Protein AF-I3YMU8-F1 (afdb_monomer_lite)

Secondary structure (DSSP, 8-state):
-HHHHHHHHHHHHHHHHHHHHHHHHHHHHHHHHHHHHHHHHHHHHHHHHHHHHHHHHHHHHHHHHTT-TTTHHHHHHHHHHHHHHHHHHHHHHT---

Structure (mmCIF, N/CA/C/O backbone):
data_AF-I3YMU8-F1
#
_entry.id   AF-I3YMU8-F1
#
loop_
_atom_site.group_PDB
_atom_site.id
_atom_site.type_symbol
_atom_site.label_atom_id
_atom_site.label_alt_id
_atom_site.label_comp_id
_atom_site.label_asym_id
_atom_site.label_entity_id
_atom_site.label_seq_id
_atom_site.pdbx_PDB_ins_code
_atom_site.Cartn_x
_atom_site.Cartn_y
_atom_site.Cartn_z
_atom_site.occupancy
_atom_site.B_iso_or_equiv
_atom_site.auth_seq_id
_atom_site.auth_comp_id
_atom_site.auth_asym_id
_atom_site.auth_atom_id
_atom_site.pdbx_PDB_model_num
ATOM 1 N N . MET A 1 1 ? -36.319 -4.102 47.038 1.00 62.72 1 MET A N 1
ATOM 2 C CA . MET A 1 1 ? -35.999 -5.086 45.971 1.00 62.72 1 MET A CA 1
ATOM 3 C C . MET A 1 1 ? -35.754 -4.417 44.616 1.00 62.72 1 MET A C 1
ATOM 5 O O . MET A 1 1 ? -34.785 -4.783 43.965 1.00 62.72 1 MET A O 1
ATOM 9 N N . ALA A 1 2 ? -36.552 -3.415 44.220 1.00 68.38 2 ALA A N 1
ATOM 10 C CA . ALA A 1 2 ? -36.393 -2.702 42.946 1.00 68.38 2 ALA A CA 1
ATOM 11 C C . ALA A 1 2 ? -35.036 -1.977 42.787 1.00 68.38 2 ALA A C 1
ATOM 13 O O . ALA A 1 2 ? -34.370 -2.175 41.778 1.00 68.38 2 ALA A O 1
ATOM 14 N N . GLU A 1 3 ? -34.554 -1.237 43.792 1.00 76.06 3 GLU A N 1
ATOM 15 C CA . GLU A 1 3 ? -33.258 -0.528 43.705 1.00 76.06 3 GLU A CA 1
ATOM 16 C C . GLU A 1 3 ? -32.068 -1.461 43.452 1.00 76.06 3 GLU A C 1
ATOM 18 O O . GLU A 1 3 ? -31.233 -1.192 42.593 1.00 76.06 3 GLU A O 1
ATOM 23 N N . LYS A 1 4 ? -32.029 -2.614 44.131 1.00 85.12 4 LYS A N 1
ATOM 24 C CA . LYS A 1 4 ? -30.962 -3.607 43.942 1.00 85.12 4 LYS A CA 1
ATOM 25 C C . LYS A 1 4 ? -30.955 -4.163 42.513 1.00 85.12 4 LYS A C 1
ATOM 27 O O . LYS A 1 4 ? -29.889 -4.403 41.959 1.00 85.12 4 LYS A O 1
ATOM 32 N N . SER A 1 5 ? -32.131 -4.321 41.899 1.00 90.31 5 SER A N 1
ATOM 33 C CA . SER A 1 5 ? -32.249 -4.768 40.504 1.00 90.31 5 SER A CA 1
ATOM 34 C C . SER A 1 5 ? -31.775 -3.716 39.494 1.00 90.31 5 SER A C 1
ATOM 36 O O . SER A 1 5 ? -31.161 -4.071 38.490 1.00 90.31 5 SER A O 1
ATOM 38 N N . VAL A 1 6 ? -31.991 -2.428 39.784 1.00 93.31 6 VAL A N 1
ATOM 39 C CA . VAL A 1 6 ? -31.525 -1.319 38.938 1.00 93.31 6 V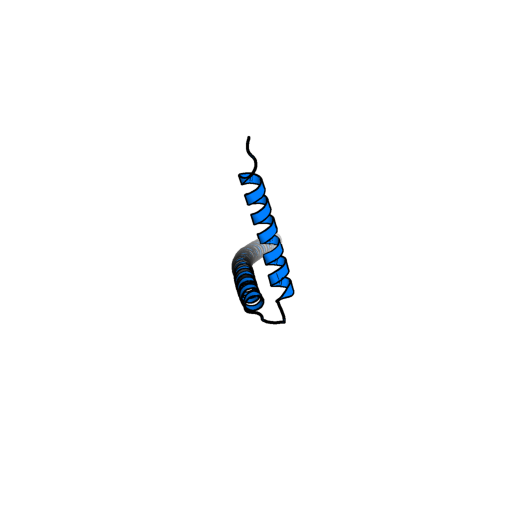AL A CA 1
ATOM 40 C C . VAL A 1 6 ? -30.003 -1.221 38.978 1.00 93.31 6 VAL A C 1
ATOM 42 O O . VAL A 1 6 ? -29.376 -1.124 37.926 1.00 93.31 6 VAL A O 1
ATOM 45 N N . ILE A 1 7 ? -29.404 -1.325 40.168 1.00 94.06 7 ILE A N 1
ATOM 46 C CA . ILE A 1 7 ? -27.944 -1.303 40.336 1.00 94.06 7 ILE A CA 1
ATOM 47 C C . ILE A 1 7 ? -27.293 -2.454 39.554 1.00 94.06 7 ILE A C 1
ATOM 49 O O . ILE A 1 7 ? -26.394 -2.211 38.756 1.00 94.06 7 ILE A O 1
ATOM 53 N N . ILE A 1 8 ? -27.808 -3.682 39.685 1.00 95.75 8 ILE A N 1
ATOM 54 C CA . ILE A 1 8 ? -27.292 -4.849 38.945 1.00 95.75 8 ILE A CA 1
ATOM 55 C C . ILE A 1 8 ? -27.411 -4.652 37.424 1.00 95.75 8 ILE A C 1
ATOM 57 O O . ILE A 1 8 ? -26.508 -5.020 36.673 1.00 95.75 8 ILE A O 1
ATOM 61 N N . ASN A 1 9 ? -28.511 -4.065 36.943 1.00 96.06 9 ASN A N 1
ATOM 62 C CA . ASN A 1 9 ? -28.694 -3.798 35.516 1.00 96.06 9 ASN A CA 1
ATOM 63 C C . ASN A 1 9 ? -27.662 -2.788 34.989 1.00 96.06 9 ASN A C 1
ATOM 65 O O . ASN A 1 9 ? -27.049 -3.018 33.945 1.00 96.06 9 ASN A O 1
ATOM 69 N N . ILE A 1 10 ? -27.436 -1.704 35.734 1.00 95.50 10 ILE A N 1
ATOM 70 C CA . ILE A 1 10 ? -26.440 -0.687 35.389 1.00 95.50 10 ILE A CA 1
ATOM 71 C C . ILE A 1 10 ? -25.035 -1.296 35.390 1.00 95.50 10 ILE A C 1
ATOM 73 O O . ILE A 1 10 ? -24.302 -1.105 34.424 1.00 95.50 10 ILE A O 1
ATOM 77 N N . GLU A 1 11 ? -24.676 -2.085 36.405 1.00 96.81 11 GLU A N 1
ATOM 78 C CA . GLU A 1 11 ? -23.384 -2.781 36.449 1.00 96.81 11 GLU A CA 1
ATOM 79 C C . GLU A 1 11 ? -23.171 -3.695 35.238 1.00 96.81 11 GLU A C 1
ATOM 81 O O . GLU A 1 11 ? -22.087 -3.707 34.653 1.00 96.81 11 GLU A O 1
ATOM 86 N N . ASN A 1 12 ? -24.202 -4.440 34.830 1.00 97.62 12 ASN A N 1
ATOM 87 C CA . ASN A 1 12 ? -24.123 -5.308 33.658 1.00 97.62 12 ASN A CA 1
ATOM 88 C C . ASN A 1 12 ? -23.954 -4.501 32.362 1.00 97.62 12 ASN A C 1
ATOM 90 O O . ASN A 1 12 ? -23.137 -4.877 31.524 1.00 97.62 12 ASN A O 1
ATOM 94 N N . ARG A 1 13 ? -24.662 -3.372 32.207 1.00 97.62 13 ARG A N 1
ATOM 95 C CA . ARG A 1 13 ? -24.500 -2.481 31.040 1.00 97.62 13 ARG A CA 1
ATOM 96 C C . ARG A 1 13 ? -23.120 -1.834 31.001 1.00 97.62 13 ARG A C 1
ATOM 98 O O . ARG A 1 13 ? -22.556 -1.712 29.920 1.00 97.62 13 ARG A O 1
ATOM 105 N N . ILE A 1 14 ? -22.564 -1.454 32.152 1.00 97.56 14 ILE A N 1
ATOM 106 C CA . ILE A 1 14 ? -21.200 -0.915 32.242 1.00 97.56 14 ILE A CA 1
ATOM 107 C C . ILE A 1 14 ? -20.182 -1.986 31.845 1.00 97.56 14 ILE A C 1
ATOM 109 O O . ILE A 1 14 ? -19.323 -1.707 31.014 1.00 97.56 14 ILE A O 1
ATOM 113 N N . ARG A 1 15 ? -20.301 -3.213 32.371 1.00 97.94 15 ARG A N 1
ATOM 114 C CA . ARG A 1 15 ? -19.423 -4.330 31.979 1.00 97.94 15 ARG A CA 1
ATOM 115 C C . ARG A 1 15 ? -19.479 -4.587 30.475 1.00 97.94 15 ARG A C 1
ATOM 117 O O . ARG A 1 15 ? -18.439 -4.614 29.831 1.00 97.94 15 ARG A O 1
ATOM 124 N N . GLN A 1 16 ? -20.682 -4.660 29.910 1.00 98.06 16 GLN A N 1
ATOM 125 C CA . GLN A 1 16 ? -20.857 -4.857 28.474 1.00 98.06 16 GLN A CA 1
ATOM 126 C C . GLN A 1 16 ? -20.234 -3.720 27.650 1.00 98.06 16 GLN A C 1
ATOM 128 O O . GLN A 1 16 ? -19.544 -3.980 26.670 1.00 98.06 16 GLN A O 1
ATOM 133 N N . LEU A 1 17 ? -20.413 -2.465 28.074 1.00 98.12 17 LEU A N 1
ATOM 134 C CA . LEU A 1 17 ? -19.808 -1.313 27.405 1.00 98.12 17 LEU A CA 1
ATOM 135 C C . LEU A 1 17 ? -18.273 -1.356 27.452 1.00 98.12 17 LEU A C 1
ATOM 137 O O . LEU A 1 17 ? -17.619 -1.002 26.473 1.00 98.12 17 LEU A O 1
ATOM 141 N N . MET A 1 18 ? -17.692 -1.792 28.572 1.00 97.94 18 MET A N 1
ATOM 142 C CA . MET A 1 18 ? -16.243 -1.963 28.706 1.00 97.94 18 MET A CA 1
ATOM 143 C C . MET A 1 18 ? -15.714 -3.065 27.783 1.00 97.94 18 MET A C 1
ATOM 145 O O . MET A 1 18 ? -14.689 -2.863 27.128 1.00 97.94 18 MET A O 1
ATOM 149 N N . ASP A 1 19 ? -16.419 -4.193 27.695 1.00 98.25 19 ASP A N 1
ATOM 150 C CA . ASP A 1 19 ? -16.052 -5.307 26.817 1.00 98.25 19 ASP A CA 1
ATOM 151 C C . ASP A 1 19 ? -16.140 -4.903 25.338 1.00 98.25 19 ASP A C 1
ATOM 153 O O . ASP A 1 19 ? -15.219 -5.166 24.560 1.00 98.25 19 ASP A O 1
ATOM 157 N N . ASP A 1 20 ? -17.202 -4.190 24.955 1.00 98.12 20 ASP A N 1
ATOM 158 C CA . ASP A 1 20 ? -17.372 -3.663 23.602 1.00 98.12 20 ASP A CA 1
ATOM 159 C C . ASP A 1 20 ? -16.295 -2.635 23.251 1.00 98.12 20 ASP A C 1
ATOM 161 O O . ASP A 1 20 ? -15.718 -2.699 22.164 1.00 98.12 20 ASP A O 1
ATOM 165 N N . HIS A 1 21 ? -15.965 -1.726 24.172 1.00 98.31 21 HIS A N 1
ATOM 166 C CA . HIS A 1 21 ? -14.883 -0.765 23.973 1.00 98.31 21 HIS A CA 1
ATOM 167 C C . HIS A 1 21 ? -13.536 -1.468 23.790 1.00 98.31 21 HIS A C 1
ATOM 169 O O . HIS A 1 21 ? -12.771 -1.114 22.894 1.00 98.31 21 HIS A O 1
ATOM 175 N N . LYS A 1 22 ? -13.238 -2.474 24.619 1.00 98.19 22 LYS A N 1
ATOM 176 C CA . LYS A 1 22 ? -11.998 -3.247 24.509 1.00 98.19 22 LYS A CA 1
ATOM 177 C C . LYS A 1 22 ? -11.913 -3.957 23.161 1.00 98.19 22 LYS A C 1
ATOM 179 O O . LYS A 1 22 ? -10.928 -3.787 22.451 1.00 98.19 22 LYS A O 1
ATOM 184 N N . ARG A 1 23 ? -12.982 -4.650 22.762 1.00 98.38 23 ARG A N 1
ATOM 185 C CA . ARG A 1 23 ? -13.070 -5.321 21.460 1.00 98.38 23 ARG A CA 1
ATOM 186 C C . ARG A 1 23 ? -12.876 -4.348 20.298 1.00 98.38 23 ARG A C 1
ATOM 188 O O . ARG A 1 23 ? -12.133 -4.649 19.370 1.00 98.38 23 ARG A O 1
ATOM 195 N N . LEU A 1 24 ? -13.526 -3.186 20.347 1.00 98.00 24 LEU A N 1
ATOM 196 C CA . LEU A 1 24 ? -13.407 -2.182 19.292 1.00 98.00 24 LEU A CA 1
ATOM 197 C C . LEU A 1 24 ? -11.996 -1.579 19.248 1.00 98.00 24 LEU A C 1
ATOM 199 O O . LEU A 1 24 ? -11.457 -1.356 18.170 1.00 98.00 24 LEU A O 1
ATOM 203 N N . SER A 1 25 ? -11.376 -1.355 20.408 1.00 98.38 25 SER A N 1
ATOM 204 C CA . SER A 1 25 ? -9.992 -0.889 20.507 1.00 98.38 25 SER A CA 1
ATOM 205 C C . SER A 1 25 ? -9.013 -1.893 19.895 1.00 98.38 25 SER A C 1
ATOM 207 O O . SER A 1 25 ? -8.125 -1.491 19.142 1.00 98.38 25 SER A O 1
ATOM 209 N N . ASP A 1 26 ? -9.196 -3.186 20.167 1.00 98.25 26 ASP A N 1
ATOM 210 C CA . ASP A 1 26 ? -8.366 -4.255 19.603 1.00 98.25 26 ASP A CA 1
ATOM 211 C C . ASP A 1 26 ? -8.526 -4.322 18.072 1.00 98.25 26 ASP A C 1
ATOM 213 O O . ASP A 1 26 ? -7.534 -4.360 17.344 1.00 98.25 26 ASP A O 1
ATOM 217 N N . GLN A 1 27 ? -9.760 -4.217 17.565 1.00 98.31 27 GLN A N 1
ATOM 218 C CA . GLN A 1 27 ? -10.039 -4.152 16.124 1.00 98.31 27 GLN A CA 1
ATOM 219 C C . GLN A 1 27 ? -9.423 -2.916 15.461 1.00 98.31 27 GLN A C 1
ATOM 221 O O . GLN A 1 27 ? -8.858 -3.009 14.373 1.00 98.31 27 GLN A O 1
ATOM 226 N N . CYS A 1 28 ? -9.504 -1.752 16.106 1.00 98.00 28 CYS A N 1
ATOM 227 C CA . CYS A 1 28 ? -8.868 -0.534 15.613 1.00 98.00 28 CYS A CA 1
ATOM 228 C C . CYS A 1 28 ? -7.346 -0.693 15.530 1.00 98.00 28 CYS A C 1
ATOM 230 O O . CYS A 1 28 ? -6.745 -0.268 14.541 1.00 98.00 28 CYS A O 1
ATOM 232 N N . ALA A 1 29 ? -6.720 -1.316 16.532 1.00 98.31 29 ALA A N 1
ATOM 233 C CA . ALA A 1 29 ? -5.286 -1.587 16.524 1.00 98.31 29 ALA A CA 1
ATOM 234 C C . ALA A 1 29 ? -4.901 -2.552 15.391 1.00 98.31 29 ALA A C 1
ATOM 236 O O . ALA A 1 29 ? -3.958 -2.280 14.645 1.00 98.31 29 ALA A O 1
ATOM 237 N N . GLU A 1 30 ? -5.668 -3.627 15.206 1.00 98.31 30 GLU A N 1
ATOM 238 C CA . GLU A 1 30 ? -5.444 -4.602 14.140 1.00 98.31 30 GLU A CA 1
ATOM 239 C C . GLU A 1 30 ? -5.587 -3.973 12.746 1.00 98.31 30 GLU A C 1
ATOM 241 O O . GLU A 1 30 ? -4.681 -4.079 11.918 1.00 98.31 30 GLU A O 1
ATOM 246 N N . LEU A 1 31 ? -6.680 -3.247 12.495 1.00 98.19 31 LEU A N 1
ATOM 247 C CA . LEU A 1 31 ? -6.906 -2.560 11.220 1.00 98.19 31 LEU A CA 1
ATOM 248 C C . LEU A 1 31 ? -5.830 -1.507 10.938 1.00 98.19 31 LEU A C 1
ATOM 250 O O . LEU A 1 31 ? -5.409 -1.339 9.793 1.00 98.19 31 LEU A O 1
ATOM 254 N N . THR A 1 32 ? -5.347 -0.821 11.975 1.00 98.12 32 THR A N 1
ATOM 255 C CA . THR A 1 32 ? -4.242 0.138 11.855 1.00 98.12 32 THR A CA 1
ATOM 256 C C . THR A 1 32 ? -2.960 -0.562 11.405 1.00 98.12 32 THR A C 1
ATOM 258 O O . THR A 1 32 ? -2.320 -0.0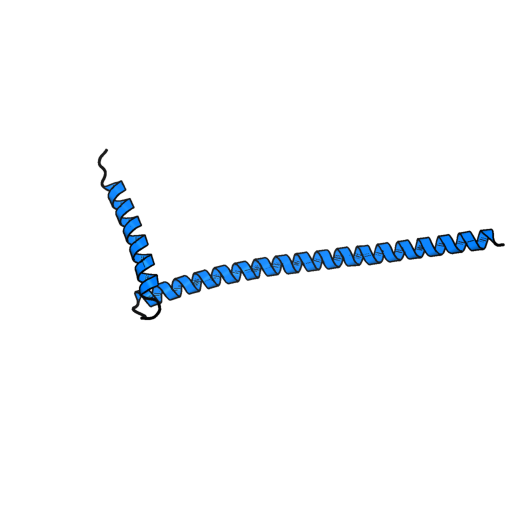98 10.457 1.00 98.12 32 THR A O 1
ATOM 261 N N . ALA A 1 33 ? -2.629 -1.704 12.015 1.00 98.31 33 ALA A N 1
ATOM 262 C CA . ALA A 1 33 ? -1.464 -2.505 11.651 1.00 98.31 33 ALA A CA 1
ATOM 263 C C . ALA A 1 33 ? -1.565 -3.057 10.218 1.00 98.31 33 ALA A C 1
ATOM 265 O O . ALA A 1 33 ? -0.608 -2.949 9.448 1.00 98.31 33 ALA A O 1
ATOM 266 N N . GLN A 1 34 ? -2.733 -3.576 9.821 1.00 98.31 34 GLN A N 1
ATOM 267 C CA . GLN A 1 34 ? -2.977 -4.046 8.452 1.00 98.31 34 GLN A CA 1
ATOM 268 C C . GLN A 1 34 ? -2.830 -2.909 7.434 1.00 98.31 34 GLN A C 1
ATOM 270 O O . GLN A 1 34 ? -2.154 -3.058 6.416 1.00 98.31 34 GLN A O 1
ATOM 275 N N . ARG A 1 35 ? -3.401 -1.735 7.731 1.00 98.25 35 ARG A N 1
ATOM 276 C CA . ARG A 1 35 ? -3.264 -0.534 6.900 1.00 98.25 35 ARG A CA 1
ATOM 277 C C . ARG A 1 35 ? -1.801 -0.133 6.736 1.00 98.25 35 ARG A C 1
ATOM 279 O O . ARG A 1 35 ? -1.396 0.217 5.629 1.00 98.25 35 ARG A O 1
ATOM 286 N N . ASP A 1 36 ? -1.014 -0.160 7.808 1.00 98.38 36 ASP A N 1
ATOM 287 C CA . ASP A 1 36 ? 0.405 0.203 7.748 1.00 98.38 36 ASP A CA 1
ATOM 288 C C . ASP A 1 36 ? 1.231 -0.814 6.956 1.00 98.38 36 ASP A C 1
ATOM 290 O O . ASP A 1 36 ? 2.064 -0.413 6.141 1.00 98.38 36 ASP A O 1
ATOM 294 N N . SER A 1 37 ? 0.942 -2.108 7.109 1.00 98.19 37 SER A N 1
ATOM 295 C CA . SER A 1 37 ? 1.556 -3.176 6.313 1.00 98.19 37 SER A CA 1
ATOM 296 C C . SER A 1 37 ? 1.261 -3.014 4.818 1.00 98.19 37 SER A C 1
ATOM 298 O O . SER A 1 37 ? 2.193 -2.931 4.016 1.00 98.19 37 SER A O 1
ATOM 300 N N . LEU A 1 38 ? -0.011 -2.838 4.443 1.00 98.06 38 LEU A N 1
ATOM 301 C CA . LEU A 1 38 ? -0.414 -2.613 3.050 1.00 98.06 38 LEU A CA 1
ATOM 302 C C . LEU A 1 38 ? 0.202 -1.337 2.470 1.00 98.06 38 LEU A C 1
ATOM 304 O O . LEU A 1 38 ? 0.586 -1.290 1.302 1.00 98.06 38 LEU A O 1
ATOM 308 N N . LYS A 1 39 ? 0.328 -0.280 3.278 1.00 98.38 39 LYS A N 1
ATOM 309 C CA . LYS A 1 39 ? 0.969 0.967 2.852 1.00 98.38 39 LYS A CA 1
ATOM 310 C C . LYS A 1 39 ? 2.466 0.783 2.601 1.00 98.38 39 LYS A C 1
ATOM 312 O O . LYS A 1 39 ? 2.995 1.408 1.682 1.00 98.38 39 LYS A O 1
ATOM 317 N N . ALA A 1 40 ? 3.144 -0.038 3.400 1.00 98.00 40 ALA A N 1
ATOM 318 C CA . ALA A 1 40 ? 4.543 -0.383 3.180 1.00 98.00 40 ALA A CA 1
ATOM 319 C C . ALA A 1 40 ? 4.711 -1.199 1.890 1.00 98.00 40 ALA A C 1
ATOM 321 O O . ALA A 1 40 ? 5.512 -0.822 1.038 1.00 98.00 40 ALA A O 1
ATOM 322 N N . GLU A 1 41 ? 3.889 -2.230 1.691 1.00 98.12 41 GLU A N 1
ATOM 323 C CA . GLU A 1 41 ? 3.905 -3.048 0.474 1.00 98.12 41 GLU A CA 1
ATOM 324 C C . GLU A 1 41 ? 3.632 -2.209 -0.780 1.00 98.12 41 GLU A C 1
ATOM 326 O O . GLU A 1 41 ? 4.348 -2.309 -1.776 1.00 98.12 41 GLU A O 1
ATOM 331 N N . ASN A 1 42 ? 2.652 -1.303 -0.720 1.00 97.56 42 ASN A N 1
ATOM 332 C CA . ASN A 1 42 ? 2.339 -0.416 -1.835 1.00 97.56 42 ASN A CA 1
ATOM 333 C C . ASN A 1 42 ? 3.531 0.475 -2.217 1.00 97.56 42 ASN A C 1
ATOM 335 O O . ASN A 1 42 ? 3.794 0.662 -3.403 1.00 97.56 42 ASN A O 1
ATOM 339 N N . ARG A 1 43 ? 4.282 0.988 -1.233 1.00 98.19 43 ARG A N 1
ATOM 340 C CA . ARG A 1 43 ? 5.507 1.762 -1.491 1.00 98.19 43 ARG A CA 1
ATOM 341 C C . ARG A 1 43 ? 6.564 0.912 -2.188 1.00 98.19 43 ARG A C 1
ATO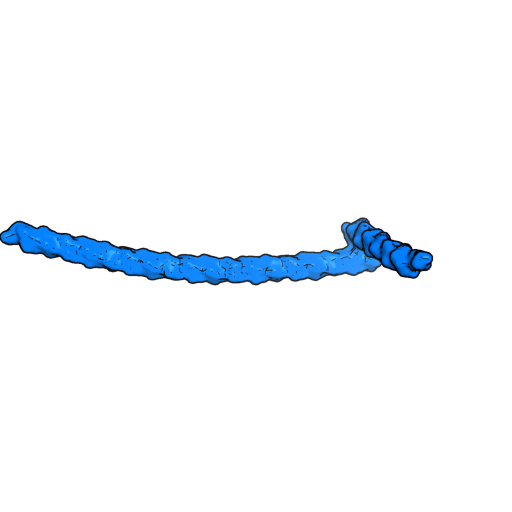M 343 O O . ARG A 1 43 ? 7.086 1.342 -3.212 1.00 98.19 43 ARG A O 1
ATOM 350 N N . THR A 1 44 ? 6.818 -0.298 -1.696 1.00 97.81 44 THR A N 1
ATOM 351 C CA . THR A 1 44 ? 7.781 -1.225 -2.308 1.00 97.81 44 THR A CA 1
ATOM 352 C C . THR A 1 44 ? 7.390 -1.582 -3.743 1.00 97.81 44 THR A C 1
ATOM 354 O O . THR A 1 44 ? 8.228 -1.561 -4.643 1.00 97.81 44 THR A O 1
ATOM 357 N N . LEU A 1 45 ? 6.107 -1.851 -3.998 1.00 97.94 45 LEU A N 1
ATOM 358 C CA . LEU A 1 45 ? 5.615 -2.128 -5.349 1.00 97.94 45 LEU A CA 1
ATOM 359 C C . LEU A 1 45 ? 5.756 -0.911 -6.272 1.00 97.94 45 LEU A C 1
ATOM 361 O O . LEU A 1 45 ? 6.163 -1.061 -7.422 1.00 97.94 45 LEU A O 1
ATOM 365 N N . GLN A 1 46 ? 5.473 0.298 -5.784 1.00 98.00 46 GLN A N 1
ATOM 366 C CA . GLN A 1 46 ? 5.675 1.529 -6.554 1.00 98.00 46 GLN A CA 1
ATOM 367 C C . GLN A 1 46 ? 7.150 1.775 -6.892 1.00 98.00 46 GLN A C 1
ATOM 369 O O . GLN A 1 46 ? 7.457 2.204 -8.004 1.00 98.00 46 GLN A O 1
ATOM 374 N N . GLU A 1 47 ? 8.064 1.508 -5.960 1.00 97.69 47 GLU A N 1
ATOM 375 C CA . GLU A 1 47 ? 9.507 1.573 -6.210 1.00 97.69 47 GLU A CA 1
ATOM 376 C C . GLU A 1 47 ? 9.913 0.568 -7.287 1.00 97.69 47 GLU A C 1
ATOM 378 O O . GLU A 1 47 ? 10.568 0.946 -8.259 1.00 97.69 47 GLU A O 1
ATOM 383 N N . ARG A 1 48 ? 9.419 -0.672 -7.197 1.00 97.38 48 ARG A N 1
ATOM 384 C CA . ARG A 1 48 ? 9.699 -1.703 -8.197 1.00 97.38 48 ARG A CA 1
ATOM 385 C C . ARG A 1 48 ? 9.177 -1.339 -9.586 1.00 97.38 48 ARG A C 1
ATOM 387 O O . ARG A 1 48 ? 9.870 -1.569 -10.574 1.00 97.38 48 ARG A O 1
ATOM 394 N N . ILE A 1 49 ? 7.985 -0.747 -9.674 1.00 97.06 49 ILE A N 1
ATOM 395 C CA . ILE A 1 49 ? 7.439 -0.237 -10.939 1.00 97.06 49 ILE A CA 1
ATOM 396 C C . ILE A 1 49 ? 8.370 0.830 -11.523 1.00 97.06 49 ILE A C 1
ATOM 398 O O . ILE A 1 49 ? 8.736 0.740 -12.691 1.00 97.06 49 ILE A O 1
ATOM 402 N N . ARG A 1 50 ? 8.827 1.795 -10.714 1.00 97.06 50 ARG A N 1
ATOM 403 C CA . ARG A 1 50 ? 9.747 2.849 -11.180 1.00 97.06 50 ARG A CA 1
ATOM 404 C C . ARG A 1 50 ? 11.085 2.291 -11.663 1.00 97.06 50 ARG A C 1
ATOM 406 O O . ARG A 1 50 ? 11.625 2.782 -12.654 1.00 97.06 50 ARG A O 1
ATOM 413 N N . GLU A 1 51 ? 11.628 1.287 -10.979 1.00 96.69 51 GLU A N 1
ATOM 414 C CA . GLU A 1 51 ? 12.848 0.597 -11.409 1.00 96.69 51 GLU A CA 1
ATOM 415 C C . GLU A 1 51 ? 12.663 -0.072 -12.771 1.00 96.69 51 GLU A C 1
ATOM 417 O O . GLU A 1 51 ? 13.464 0.160 -13.681 1.00 96.69 51 GLU A O 1
ATOM 422 N N . LEU A 1 52 ? 11.585 -0.848 -12.922 1.00 95.50 52 LEU A N 1
ATOM 423 C CA . LEU A 1 52 ? 11.257 -1.555 -14.159 1.00 95.50 52 LEU A CA 1
ATOM 424 C C . LEU A 1 52 ? 10.982 -0.583 -15.313 1.00 95.50 52 LEU A C 1
ATOM 426 O O . LEU A 1 52 ? 11.480 -0.795 -16.415 1.00 95.50 52 LEU A O 1
ATOM 430 N N . ASP A 1 53 ? 10.277 0.522 -15.069 1.00 94.75 53 ASP A N 1
ATOM 431 C CA . ASP A 1 53 ? 10.070 1.583 -16.062 1.00 94.75 53 ASP A CA 1
ATOM 432 C C . ASP A 1 53 ? 11.401 2.218 -16.498 1.00 94.75 53 ASP A C 1
ATOM 434 O O . ASP A 1 53 ? 11.612 2.533 -17.678 1.00 94.75 53 ASP A O 1
ATOM 438 N N . GLY A 1 54 ? 12.335 2.379 -15.556 1.00 92.81 54 GLY A N 1
ATOM 439 C CA . GLY A 1 54 ? 13.694 2.835 -15.823 1.00 92.81 54 GLY A CA 1
ATOM 440 C C . GLY A 1 54 ? 14.493 1.844 -16.673 1.00 92.81 54 GLY A C 1
ATOM 441 O O . GLY A 1 54 ? 15.152 2.251 -17.633 1.00 92.81 54 GLY A O 1
ATOM 442 N N . GLU A 1 55 ? 14.429 0.552 -16.350 1.00 93.44 55 GLU A N 1
ATOM 443 C CA . GLU A 1 55 ? 15.047 -0.531 -17.126 1.00 93.44 55 GLU A CA 1
ATOM 444 C C . GLU A 1 55 ? 14.483 -0.607 -18.542 1.00 93.44 55 GLU A C 1
ATOM 446 O O . GLU A 1 55 ? 15.243 -0.619 -19.512 1.00 93.44 55 GLU A O 1
ATOM 451 N N . LEU A 1 56 ? 13.161 -0.572 -18.670 1.00 89.06 56 LEU A N 1
ATOM 452 C CA . LEU A 1 56 ? 12.462 -0.610 -19.945 1.00 89.06 56 LEU A CA 1
ATOM 453 C C . LEU A 1 56 ? 12.829 0.604 -20.803 1.00 89.06 56 LEU A C 1
ATOM 455 O O . LEU A 1 56 ? 13.163 0.454 -21.976 1.00 89.06 56 LEU A O 1
ATOM 459 N N . SER A 1 57 ? 12.886 1.798 -20.210 1.00 84.31 57 SER A N 1
ATOM 460 C CA . SER A 1 57 ? 13.343 3.010 -20.900 1.00 84.31 57 SER A CA 1
ATOM 461 C C . SER A 1 57 ? 14.792 2.907 -21.394 1.00 84.31 57 SER A C 1
ATOM 463 O O . SER A 1 57 ? 15.116 3.438 -22.459 1.00 84.31 57 SER A O 1
ATOM 465 N N . ARG A 1 58 ? 15.680 2.245 -20.636 1.00 85.88 58 ARG A N 1
ATOM 466 C CA . ARG A 1 58 ? 17.069 1.988 -21.058 1.00 85.88 58 ARG A CA 1
ATOM 467 C C . ARG A 1 58 ? 17.120 0.988 -22.209 1.00 85.88 58 ARG A C 1
ATOM 469 O O . ARG A 1 58 ? 17.773 1.272 -23.208 1.00 85.88 58 ARG A O 1
ATOM 476 N N . MET A 1 59 ? 16.400 -0.127 -22.107 1.00 84.12 59 MET A N 1
ATOM 477 C CA . MET 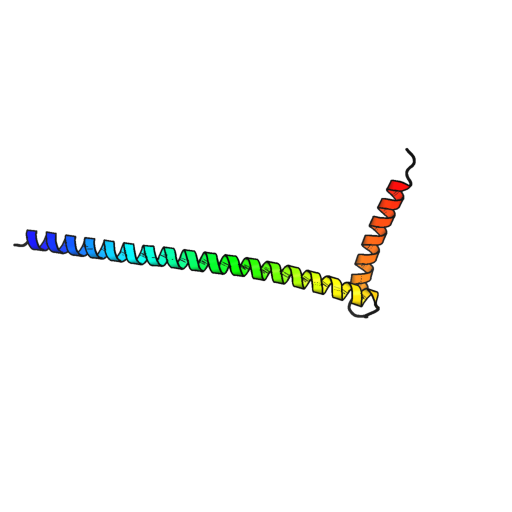A 1 59 ? 16.332 -1.134 -23.171 1.00 84.12 59 MET A CA 1
ATOM 478 C C . MET A 1 59 ? 15.785 -0.545 -24.474 1.00 84.12 59 MET A C 1
ATOM 480 O O . MET A 1 59 ? 16.394 -0.720 -25.525 1.00 84.12 59 MET A O 1
ATOM 484 N N . GLN A 1 60 ? 14.701 0.232 -24.403 1.00 80.12 60 GLN A N 1
ATOM 485 C CA . GLN A 1 60 ? 14.121 0.915 -25.562 1.00 80.12 60 GLN A CA 1
ATOM 486 C C . GLN A 1 60 ? 15.081 1.919 -26.208 1.00 80.12 60 GLN A C 1
ATOM 488 O O . GLN A 1 60 ? 15.078 2.076 -27.430 1.00 80.12 60 GLN A O 1
ATOM 493 N N . LEU A 1 61 ? 15.900 2.608 -25.406 1.00 77.38 61 LEU A N 1
ATOM 494 C CA . LEU A 1 61 ? 16.939 3.490 -25.928 1.00 77.38 61 LEU A CA 1
ATOM 495 C C . LEU A 1 61 ? 18.008 2.683 -26.671 1.00 77.38 61 LEU A C 1
ATOM 497 O O . LEU A 1 61 ? 18.324 3.023 -27.807 1.00 77.38 61 LEU A O 1
ATOM 501 N N . THR A 1 62 ? 18.521 1.609 -26.067 1.00 79.12 62 THR A N 1
ATOM 502 C CA . THR A 1 62 ? 19.512 0.727 -26.700 1.00 79.12 62 THR A CA 1
ATOM 503 C C . THR A 1 62 ? 18.983 0.133 -28.004 1.00 79.12 62 THR A C 1
ATOM 505 O O . THR A 1 62 ? 19.681 0.155 -29.012 1.00 79.12 62 THR A O 1
ATOM 508 N N . GLU A 1 63 ? 17.731 -0.322 -28.028 1.00 78.31 63 GLU A N 1
ATOM 509 C CA . GLU A 1 63 ? 17.079 -0.852 -29.230 1.00 78.31 63 GLU A CA 1
ATOM 510 C C . GLU A 1 63 ? 16.914 0.219 -30.323 1.00 78.31 63 GLU A C 1
ATOM 512 O O . GLU A 1 63 ? 17.198 -0.024 -31.499 1.00 78.31 63 GLU A O 1
ATOM 517 N N . GLY A 1 64 ? 16.495 1.432 -29.948 1.00 74.75 64 GLY A N 1
ATOM 518 C CA . GLY A 1 64 ? 16.371 2.555 -30.877 1.00 74.75 64 GLY A CA 1
ATOM 519 C C . GLY A 1 64 ? 17.717 3.000 -31.459 1.00 74.75 64 GLY A C 1
ATOM 520 O O . GLY A 1 64 ? 17.782 3.350 -32.639 1.00 74.75 64 GLY A O 1
ATOM 521 N N . LEU A 1 65 ? 18.793 2.937 -30.666 1.00 73.12 65 LEU A N 1
ATOM 522 C CA . LEU A 1 65 ? 20.167 3.190 -31.113 1.00 73.12 65 LEU A CA 1
ATOM 523 C C . LEU A 1 65 ? 20.702 2.066 -32.012 1.00 73.12 65 LEU A C 1
ATOM 525 O O . LEU A 1 65 ? 21.376 2.351 -32.997 1.00 73.12 65 LEU A O 1
ATOM 529 N N . ALA A 1 66 ? 20.348 0.809 -31.729 1.00 75.81 66 ALA A N 1
ATOM 530 C CA . ALA A 1 66 ? 20.691 -0.358 -32.547 1.00 75.81 66 ALA A CA 1
ATOM 531 C C . ALA A 1 66 ? 19.892 -0.447 -33.865 1.00 75.81 66 ALA A C 1
ATOM 533 O O . ALA A 1 66 ? 20.104 -1.358 -34.663 1.00 75.81 66 ALA A O 1
ATOM 534 N N . GLY A 1 67 ? 18.984 0.502 -34.122 1.00 64.31 67 GLY A N 1
ATOM 535 C CA . GLY A 1 67 ? 18.284 0.629 -35.396 1.00 64.31 67 GLY A CA 1
ATOM 536 C C . GLY A 1 67 ? 16.887 0.005 -35.447 1.00 64.31 67 GLY A C 1
ATOM 537 O O . GLY A 1 67 ? 16.314 -0.039 -36.537 1.00 64.31 67 GLY A O 1
ATOM 538 N N . GLY A 1 68 ? 16.285 -0.404 -34.326 1.00 67.19 68 GLY A N 1
ATOM 539 C CA . GLY A 1 68 ? 14.887 -0.856 -34.287 1.00 67.19 68 GLY A CA 1
ATOM 540 C C . GLY A 1 68 ? 13.909 0.247 -34.724 1.00 67.19 68 GLY A C 1
ATOM 541 O O . GLY A 1 68 ? 13.976 1.377 -34.235 1.00 67.19 68 GLY A O 1
ATOM 542 N N . SER A 1 69 ? 13.002 -0.040 -35.671 1.00 61.97 69 SER A N 1
ATOM 543 C CA . SER A 1 69 ? 12.165 1.001 -36.303 1.00 61.97 69 SER A CA 1
ATOM 544 C C . SER A 1 69 ? 11.113 1.615 -35.368 1.00 61.97 69 SER A C 1
ATOM 546 O O . SER A 1 69 ? 10.739 2.769 -35.555 1.00 61.97 69 SER A O 1
ATOM 548 N N . ARG A 1 70 ? 10.676 0.890 -34.327 1.00 64.19 70 ARG A N 1
ATOM 549 C CA . ARG A 1 70 ? 9.580 1.311 -33.433 1.00 64.19 70 ARG A CA 1
ATOM 550 C C . ARG A 1 70 ? 9.942 2.428 -32.448 1.00 64.19 70 ARG A C 1
ATOM 552 O O . ARG A 1 70 ? 9.051 3.156 -32.031 1.00 64.19 70 ARG A O 1
ATOM 559 N N . ASN A 1 71 ? 11.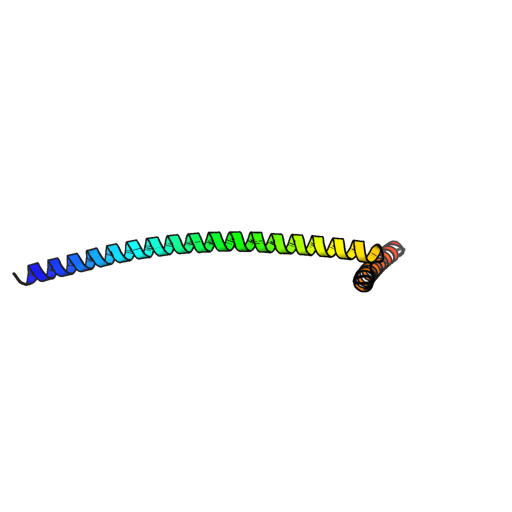219 2.575 -32.083 1.00 65.00 71 ASN A N 1
ATOM 560 C CA . ASN A 1 71 ? 11.674 3.530 -31.057 1.00 65.00 71 ASN A CA 1
ATOM 561 C C . ASN A 1 71 ? 12.788 4.478 -31.529 1.00 65.00 71 ASN A C 1
ATOM 563 O O . ASN A 1 71 ? 13.356 5.231 -30.730 1.00 65.00 71 ASN A O 1
ATOM 567 N N . ARG A 1 72 ? 13.074 4.485 -32.835 1.00 67.56 72 ARG A N 1
ATOM 568 C CA . ARG A 1 72 ? 14.143 5.286 -33.442 1.00 67.56 72 ARG A CA 1
ATOM 569 C C . ARG A 1 72 ? 13.957 6.790 -33.187 1.00 67.56 72 ARG A C 1
ATOM 571 O O . ARG A 1 72 ? 14.920 7.471 -32.845 1.00 67.56 72 ARG A O 1
ATOM 578 N N . ASP A 1 73 ? 12.723 7.294 -33.244 1.00 72.06 73 ASP A N 1
ATOM 579 C CA . ASP A 1 73 ? 12.424 8.721 -33.039 1.00 72.06 73 ASP A CA 1
ATOM 580 C C . ASP A 1 73 ? 12.615 9.177 -31.586 1.00 72.06 73 ASP A C 1
ATOM 582 O O . ASP A 1 73 ? 13.200 10.233 -31.334 1.00 72.06 73 ASP A O 1
ATOM 586 N N . LYS A 1 74 ? 12.199 8.358 -30.608 1.00 70.25 74 LYS A N 1
ATOM 587 C CA . LYS A 1 74 ? 12.421 8.635 -29.178 1.00 70.25 74 LYS A CA 1
ATOM 588 C C . LYS A 1 74 ? 13.908 8.603 -28.825 1.00 70.25 74 LYS A C 1
ATOM 590 O O . LYS A 1 74 ? 14.385 9.487 -28.110 1.00 70.25 74 LYS A O 1
ATOM 595 N N . ALA A 1 75 ? 14.648 7.625 -29.351 1.00 72.06 75 ALA A N 1
ATOM 596 C CA . ALA A 1 75 ? 16.095 7.545 -29.174 1.00 72.06 75 ALA A CA 1
ATOM 597 C C . ALA A 1 75 ? 16.793 8.772 -29.782 1.00 72.06 75 ALA A C 1
ATOM 599 O O . ALA A 1 75 ? 17.584 9.431 -29.108 1.00 72.06 75 ALA A O 1
ATOM 600 N N . ARG A 1 76 ? 16.423 9.153 -31.011 1.00 75.81 76 ARG A N 1
ATOM 601 C CA . ARG A 1 76 ? 16.972 10.323 -31.707 1.00 75.81 76 ARG A CA 1
ATOM 602 C C . ARG A 1 76 ? 16.676 11.635 -30.980 1.00 75.81 76 ARG A C 1
ATOM 604 O O . ARG A 1 76 ? 17.570 12.465 -30.852 1.00 75.81 76 ARG A O 1
ATOM 611 N N . ALA A 1 77 ? 15.466 11.816 -30.446 1.00 79.75 77 ALA A N 1
ATOM 612 C CA . ALA A 1 77 ? 15.116 12.994 -29.649 1.00 79.75 77 ALA A CA 1
ATOM 613 C C . ALA A 1 77 ? 15.977 13.113 -28.379 1.00 79.75 77 ALA A C 1
ATOM 615 O O . ALA A 1 77 ? 16.427 14.206 -28.030 1.00 79.75 77 ALA A O 1
ATOM 616 N N . ARG A 1 78 ? 16.251 11.986 -27.710 1.00 76.12 78 ARG A N 1
ATOM 617 C CA . ARG A 1 78 ? 17.085 11.943 -26.503 1.00 76.12 78 ARG A CA 1
ATOM 618 C C . ARG A 1 78 ? 18.566 12.186 -26.812 1.00 76.12 78 ARG A C 1
ATOM 620 O O . ARG A 1 78 ? 19.191 12.977 -26.112 1.00 76.12 78 ARG A O 1
ATOM 627 N N . VAL A 1 79 ? 19.094 11.606 -27.893 1.00 82.69 79 VAL A N 1
ATOM 628 C CA . VAL A 1 79 ? 20.456 11.888 -28.392 1.00 82.69 79 VAL A CA 1
ATOM 629 C C . VAL A 1 79 ? 20.610 13.357 -28.774 1.00 82.69 79 VAL A C 1
ATOM 631 O O . VAL A 1 79 ? 21.568 13.996 -28.360 1.00 82.69 79 VAL A O 1
ATOM 634 N N . ASN A 1 80 ? 19.641 13.928 -29.490 1.00 83.62 80 ASN A N 1
ATOM 635 C CA . ASN A 1 80 ? 19.671 15.343 -29.862 1.00 83.62 80 ASN A CA 1
ATOM 636 C C . ASN A 1 80 ? 19.667 16.269 -28.638 1.00 83.62 80 ASN A C 1
ATOM 638 O O . ASN A 1 80 ? 20.258 17.344 -28.683 1.00 83.62 80 ASN A O 1
ATOM 642 N N . ARG A 1 81 ? 19.006 15.879 -27.542 1.00 84.88 81 ARG A N 1
ATOM 643 C CA . ARG A 1 81 ? 19.031 16.640 -26.287 1.00 84.88 81 ARG A CA 1
ATOM 644 C C . ARG A 1 81 ? 20.404 16.576 -25.617 1.00 84.88 81 ARG A C 1
ATOM 646 O O . ARG A 1 81 ? 20.914 17.618 -25.223 1.00 84.88 81 ARG A O 1
ATOM 653 N N . LEU A 1 82 ? 21.004 15.386 -25.562 1.00 85.25 82 LEU A N 1
ATOM 654 C CA . LEU A 1 82 ? 22.356 15.187 -25.032 1.00 85.25 82 LEU A CA 1
ATOM 655 C C . LEU A 1 82 ? 23.406 15.939 -25.857 1.00 85.25 82 LEU A C 1
ATOM 657 O O . LEU A 1 82 ? 24.253 16.607 -25.280 1.00 85.25 82 LEU A O 1
ATOM 661 N N . MET A 1 83 ? 23.304 15.921 -27.190 1.00 85.44 83 MET A N 1
ATOM 662 C CA . MET A 1 83 ? 24.178 16.711 -28.067 1.00 85.44 83 MET A CA 1
ATOM 663 C C . MET A 1 83 ? 24.103 18.207 -27.746 1.00 85.44 83 MET A C 1
ATOM 665 O O . MET A 1 83 ? 25.135 18.844 -27.603 1.00 85.44 83 MET A O 1
ATOM 669 N N . ARG A 1 84 ? 22.904 18.765 -27.514 1.00 89.88 84 ARG A N 1
ATOM 670 C CA . ARG A 1 84 ? 22.762 20.182 -27.120 1.00 89.88 84 ARG A CA 1
ATOM 671 C C . ARG A 1 84 ? 23.371 20.500 -25.755 1.00 89.88 84 ARG A C 1
ATOM 673 O O . ARG A 1 84 ? 23.804 21.627 -25.532 1.00 89.88 84 ARG A O 1
ATOM 680 N N . GLU A 1 85 ? 23.341 19.557 -24.817 1.00 89.00 85 GLU A N 1
ATOM 681 C CA . GLU A 1 85 ? 24.000 19.720 -23.516 1.00 89.00 85 GLU A CA 1
ATOM 682 C C . GLU A 1 85 ? 25.521 19.671 -23.664 1.00 89.00 85 GLU A C 1
ATOM 684 O O . GLU A 1 85 ? 26.208 20.511 -23.091 1.00 89.00 85 GLU A O 1
ATOM 689 N N . VAL A 1 86 ? 26.036 18.770 -24.502 1.00 89.06 86 VAL A N 1
ATOM 690 C CA . VAL A 1 86 ? 27.460 18.711 -24.855 1.00 89.06 86 VAL A CA 1
ATOM 691 C C . VAL A 1 86 ? 27.901 20.002 -25.544 1.00 89.06 86 VAL A C 1
ATOM 693 O O . VAL A 1 86 ? 28.875 20.604 -25.105 1.00 89.06 86 VAL A O 1
ATOM 696 N N . ASP A 1 87 ? 27.151 20.492 -26.533 1.00 88.19 87 ASP A N 1
ATOM 697 C CA . ASP A 1 87 ? 27.434 21.758 -27.219 1.00 88.19 87 ASP A CA 1
ATOM 698 C C . ASP A 1 87 ? 27.433 22.944 -26.243 1.00 88.19 87 ASP A C 1
ATOM 700 O O . ASP A 1 87 ? 28.292 23.821 -26.326 1.00 88.19 87 ASP A O 1
ATOM 704 N N . LYS A 1 88 ? 26.511 22.965 -25.268 1.00 87.44 88 LYS A N 1
ATOM 705 C CA . LYS A 1 88 ? 26.516 23.964 -24.186 1.00 87.44 88 LYS A CA 1
ATOM 706 C C . LYS A 1 88 ? 27.770 23.868 -23.325 1.00 87.44 88 LYS A C 1
ATOM 708 O O . LYS A 1 88 ? 28.359 24.900 -23.021 1.00 87.44 88 LYS A O 1
ATOM 713 N N . CYS A 1 89 ? 28.184 22.666 -22.933 1.00 87.44 89 CYS A N 1
ATOM 714 C CA . CYS A 1 89 ? 29.407 22.467 -22.159 1.00 87.44 89 CYS A CA 1
ATOM 715 C C . CYS A 1 89 ? 30.653 22.890 -22.952 1.00 87.44 89 CYS A C 1
ATOM 717 O O . CYS A 1 89 ? 31.512 23.576 -22.405 1.00 87.44 89 CYS A O 1
ATOM 719 N N . ILE A 1 90 ? 30.727 22.560 -24.245 1.00 85.88 90 ILE A N 1
ATOM 720 C CA . ILE A 1 90 ? 31.807 22.998 -25.141 1.00 85.88 90 ILE A CA 1
ATOM 721 C C . ILE A 1 90 ? 31.825 24.527 -25.244 1.00 85.88 90 ILE A C 1
ATOM 723 O O . ILE A 1 90 ? 32.883 25.134 -25.116 1.00 85.88 90 ILE A O 1
ATOM 727 N N . ALA A 1 91 ? 30.666 25.169 -25.407 1.00 86.75 91 ALA A N 1
ATOM 728 C CA . ALA A 1 91 ? 30.563 26.626 -25.468 1.00 86.75 91 ALA A CA 1
ATOM 729 C C . ALA A 1 91 ? 30.968 27.316 -24.153 1.00 86.75 91 ALA A C 1
ATOM 731 O O . ALA A 1 91 ? 31.498 28.425 -24.183 1.00 86.75 91 ALA A O 1
ATOM 732 N N . LEU A 1 92 ? 30.730 26.673 -23.005 1.00 85.25 92 LEU A N 1
ATOM 733 C CA . LEU A 1 92 ? 31.186 27.156 -21.699 1.00 85.25 92 LEU A CA 1
ATOM 734 C C . LEU A 1 92 ? 32.703 26.997 -21.522 1.00 85.25 92 LEU A C 1
ATOM 736 O O . LEU A 1 92 ? 33.325 27.880 -20.945 1.00 85.25 92 LEU A O 1
ATOM 740 N N . L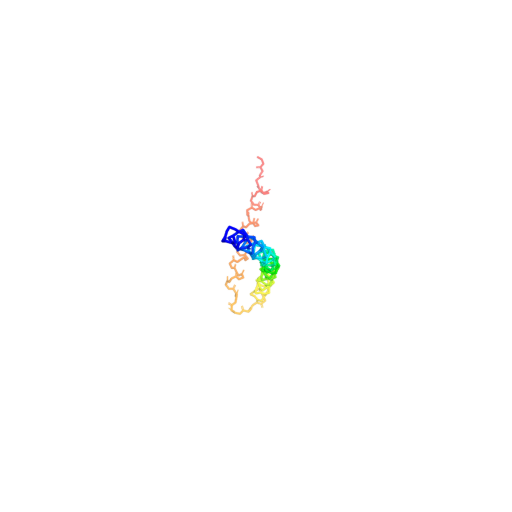EU A 1 93 ? 33.300 25.922 -22.048 1.00 79.56 93 LEU A N 1
ATOM 741 C CA . LEU A 1 93 ? 34.753 25.695 -22.033 1.00 79.56 93 LEU A CA 1
ATOM 742 C C . LEU A 1 93 ? 35.509 26.552 -23.062 1.00 79.56 93 LEU A C 1
ATOM 744 O O . LEU A 1 93 ? 36.687 26.836 -22.880 1.00 79.56 93 LEU A O 1
ATOM 748 N N . GLY A 1 94 ? 34.843 26.947 -24.148 1.00 72.25 94 GLY A N 1
ATOM 749 C CA . GLY A 1 94 ? 35.407 27.759 -25.225 1.00 72.25 94 GLY A CA 1
ATOM 750 C C . GLY A 1 94 ? 35.294 29.272 -25.025 1.00 72.25 94 GLY A C 1
ATOM 751 O O . GLY A 1 94 ? 35.703 30.010 -25.919 1.00 72.25 94 GLY A O 1
ATOM 752 N N . ARG A 1 95 ? 34.736 29.755 -23.904 1.00 62.56 95 ARG A N 1
ATOM 753 C CA . ARG A 1 95 ? 34.821 31.177 -23.537 1.00 62.56 95 ARG A CA 1
ATOM 754 C C . ARG A 1 95 ? 36.206 31.451 -22.935 1.00 62.56 95 ARG A C 1
ATOM 756 O O . ARG A 1 95 ? 36.475 30.927 -21.857 1.00 62.56 95 ARG A O 1
ATOM 763 N N . PRO A 1 96 ? 37.072 32.252 -23.583 1.00 58.47 96 PRO A N 1
ATOM 764 C CA . PRO A 1 96 ? 38.164 32.886 -22.860 1.00 58.47 96 PRO A CA 1
ATOM 765 C C . PRO A 1 96 ? 37.557 33.917 -21.894 1.00 58.47 96 PRO A C 1
ATOM 767 O O . PRO A 1 96 ? 36.469 34.433 -22.172 1.00 58.47 96 PRO A O 1
ATOM 770 N N . GLU A 1 97 ? 38.210 34.153 -20.754 1.00 53.91 97 GLU A N 1
ATOM 771 C CA . GLU A 1 97 ? 37.837 35.234 -19.822 1.00 53.91 97 GLU A CA 1
ATOM 772 C C . GLU A 1 97 ? 37.671 36.587 -20.532 1.00 53.91 97 GLU A C 1
ATOM 774 O O . GLU A 1 97 ? 38.483 36.889 -21.441 1.00 53.91 97 GLU A O 1
#

Radius of gyration: 33.54 Å; chains: 1; bounding box: 75×41×82 Å

pLDDT: mean 87.69, std 12.03, range [53.91, 98.38]

Sequence (97 aa):
MAEKSVIINIENRIRQLMDDHKRLSDQCAELTAQRDSLKAENRTLQERIRELDGELSRMQLTEGLAGGSRNRDKARARVNRLMREVDKCIALLGRPE

Organism: Alistipes finegoldii (strain DSM 17242 / JCM 16770 / CCUG 46020 / CIP 107999 / KCTC 15236 / AHN 2437) (NCBI:txid679935)

Foldseek 3Di:
DVVVVVVVVVVVVVVVVVVVVVVVVVVVVVVVVVVVVVVVVVVVVVVVVVVVVVVVVVVLLVCLVVPPPPRVVVNVVVVVVVVVVVVVVVVVVPDDD